Protein AF-A0A5B7BDK6-F1 (afdb_monomer)

Solvent-accessible surface area (backbone atoms only — not comparable to full-atom values): 6414 Å² total; per-residue (Å²): 102,70,48,82,47,64,43,63,42,41,56,78,65,38,54,71,70,55,52,51,53,51,37,55,53,38,38,74,73,69,69,38,48,72,58,30,26,50,53,51,52,53,49,25,52,75,62,66,48,88,59,74,77,53,61,48,49,44,81,53,76,63,84,85,63,71,80,82,62,79,84,78,76,78,83,61,89,69,65,73,85,65,79,76,68,49,75,63,57,50,51,53,51,48,53,55,61,63,66,68,76,76,128

Radius of gyration: 15.9 Å; Cα contacts (8 Å, |Δi|>4): 84; chains: 1; bounding box: 38×29×40 Å

Sequence (103 aa):
EFLIIGCDGIWDVMSSQQAVSHVRRGLRRHDDPDQCARDLVMEALRLNTFDNLTVIVVCLSSPDHREASPPRQQQQQRRLRCCSLSAEALCSLRSFLDGSGSR

Organism: Davidia involucrata (NCBI:txid16924)

Nearest PDB structures (foldseek):
  4yzh-assembly1_A  TM=9.644E-01  e=2.103E-04  Arabidopsis thaliana
  4yzg-assembly1_A  TM=9.798E-01  e=6.071E-04  Arabidopsis thaliana
  2p8e-assembly2_B  TM=9.608E-01  e=9.655E-04  Homo sapiens
  2p8e-assembly1_A  TM=9.604E-01  e=1.032E-03  Homo sapiens
  6b67-assembly3_C  TM=9.676E-01  e=1.102E-03  Homo sapiens

pLDDT: mean 81.73, std 19.96, range [40.31, 98.38]

Mean predicted aligned error: 10.75 Å

Secondary structure (DSSP, 8-state):
-EEEEE-HHHHTTS-HHHHHHHHHHHHHHH--HHHHHHHHHHHHHHTT--S---EEEEE---GGGTTSS-----S------S-PPPHHHHHHHHHHHHHTS--

Structure (mmCIF, N/CA/C/O backbone):
data_AF-A0A5B7BDK6-F1
#
_entry.id   AF-A0A5B7BDK6-F1
#
loop_
_atom_site.group_PDB
_atom_site.id
_atom_site.type_symbol
_atom_site.label_atom_id
_atom_site.label_alt_id
_atom_site.label_comp_id
_atom_site.label_asym_id
_atom_site.label_entity_id
_atom_site.label_seq_id
_atom_site.pdbx_PDB_ins_code
_atom_site.Cartn_x
_atom_site.Cartn_y
_atom_site.Cartn_z
_atom_site.occupancy
_atom_site.B_iso_or_equiv
_atom_site.auth_seq_id
_atom_site.auth_comp_id
_atom_site.auth_asym_id
_atom_site.auth_atom_id
_atom_site.pdbx_PDB_model_num
ATOM 1 N N . GLU A 1 1 ? -10.278 7.381 9.998 1.00 88.44 1 GLU A N 1
ATOM 2 C CA . GLU A 1 1 ? -8.819 7.185 9.865 1.00 88.44 1 GLU A CA 1
ATOM 3 C C . GLU A 1 1 ? -8.514 5.847 9.211 1.00 88.44 1 GLU A C 1
ATOM 5 O O . GLU A 1 1 ? -9.377 4.973 9.191 1.00 88.44 1 GLU A O 1
ATOM 10 N N . PHE A 1 2 ? -7.327 5.693 8.631 1.00 94.38 2 PHE A N 1
ATOM 11 C CA . PHE A 1 2 ? -6.902 4.446 7.998 1.00 94.38 2 PHE A CA 1
ATOM 12 C C . PHE A 1 2 ? -5.384 4.267 8.092 1.00 94.38 2 PHE A C 1
ATOM 14 O O . PHE A 1 2 ? -4.650 5.240 8.252 1.00 94.38 2 PHE A O 1
ATOM 21 N N . LEU A 1 3 ? -4.934 3.024 7.950 1.00 94.88 3 LEU A N 1
ATOM 22 C CA . LEU A 1 3 ? -3.530 2.636 7.859 1.00 94.88 3 LEU A CA 1
ATOM 23 C C . LEU A 1 3 ? -3.259 2.034 6.477 1.00 94.88 3 LEU A C 1
ATOM 25 O O . LEU A 1 3 ? -4.040 1.211 6.000 1.00 94.88 3 LEU A O 1
ATOM 29 N N . ILE A 1 4 ? -2.150 2.436 5.855 1.00 97.38 4 ILE A N 1
ATOM 30 C CA . ILE A 1 4 ? -1.627 1.825 4.629 1.00 97.38 4 ILE A CA 1
ATOM 31 C C . ILE A 1 4 ? -0.354 1.077 5.008 1.00 97.38 4 ILE A C 1
ATOM 33 O O . ILE A 1 4 ? 0.563 1.669 5.572 1.00 97.38 4 ILE A O 1
ATOM 37 N N . ILE A 1 5 ? -0.295 -0.207 4.680 1.00 97.19 5 ILE A N 1
ATOM 38 C CA . ILE A 1 5 ? 0.911 -1.026 4.778 1.00 97.19 5 ILE A CA 1
ATOM 39 C C . ILE A 1 5 ? 1.258 -1.444 3.355 1.00 97.19 5 ILE A C 1
ATOM 41 O O . ILE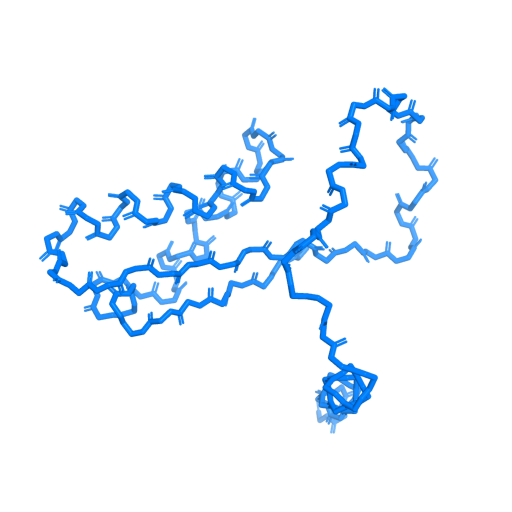 A 1 5 ? 0.396 -1.948 2.642 1.00 97.19 5 ILE A O 1
ATOM 45 N N . GLY A 1 6 ? 2.497 -1.238 2.930 1.00 96.88 6 GLY A N 1
ATOM 46 C CA . GLY A 1 6 ? 2.952 -1.648 1.605 1.00 96.88 6 GLY A CA 1
ATOM 47 C C . GLY A 1 6 ? 4.435 -1.978 1.599 1.00 96.88 6 GLY A C 1
ATOM 48 O O . GLY A 1 6 ? 5.153 -1.541 2.501 1.00 96.88 6 GLY A O 1
ATOM 49 N N . CYS A 1 7 ? 4.870 -2.754 0.607 1.00 97.81 7 CYS A N 1
ATOM 50 C CA . CYS A 1 7 ? 6.292 -2.993 0.344 1.00 97.81 7 CYS A CA 1
ATOM 51 C C . CYS A 1 7 ? 6.977 -1.757 -0.268 1.00 97.81 7 CYS A C 1
ATOM 53 O O . CYS A 1 7 ? 6.314 -0.815 -0.707 1.00 97.81 7 CYS A O 1
ATOM 55 N N . ASP A 1 8 ? 8.309 -1.784 -0.290 1.00 97.19 8 ASP A N 1
ATOM 56 C CA . ASP A 1 8 ? 9.192 -0.804 -0.940 1.00 97.19 8 ASP A CA 1
ATOM 57 C C . ASP A 1 8 ? 8.781 -0.480 -2.379 1.00 97.19 8 ASP A C 1
ATOM 59 O O . ASP A 1 8 ? 8.666 0.695 -2.704 1.00 97.19 8 ASP A O 1
ATOM 63 N N . GLY A 1 9 ? 8.381 -1.471 -3.179 1.00 97.62 9 GLY A N 1
ATOM 64 C CA . GLY A 1 9 ? 7.930 -1.255 -4.560 1.00 97.62 9 GLY A CA 1
ATOM 65 C C . GLY A 1 9 ? 6.812 -0.211 -4.748 1.00 97.62 9 GLY A C 1
ATOM 66 O O . GLY A 1 9 ? 6.673 0.354 -5.836 1.00 97.62 9 GLY A O 1
ATOM 67 N N . ILE A 1 10 ? 6.014 0.066 -3.705 1.00 98.25 10 ILE A N 1
ATOM 68 C CA . ILE A 1 10 ? 5.022 1.156 -3.677 1.00 98.25 10 ILE A CA 1
ATOM 69 C C . ILE A 1 10 ? 5.681 2.484 -3.304 1.00 98.25 10 ILE A C 1
ATOM 71 O O . ILE A 1 10 ? 5.436 3.506 -3.948 1.00 98.25 10 ILE A O 1
ATOM 75 N N . TRP A 1 11 ? 6.490 2.473 -2.248 1.00 97.81 11 TRP A N 1
ATOM 76 C CA . TRP A 1 11 ? 7.086 3.669 -1.658 1.00 97.81 11 TRP A CA 1
ATOM 77 C C . TRP A 1 11 ? 8.255 4.231 -2.474 1.00 97.81 11 TRP A C 1
ATOM 79 O O . T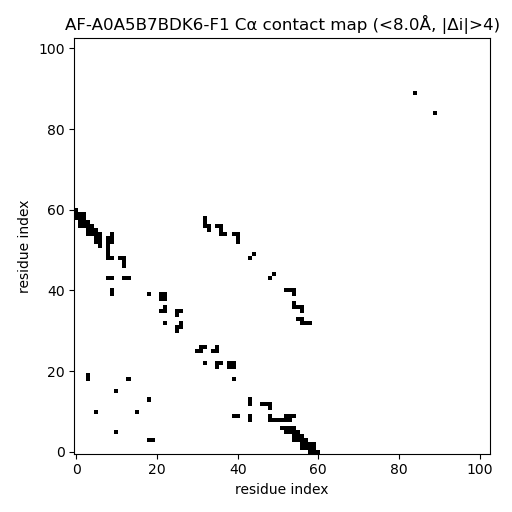RP A 1 11 ? 8.531 5.426 -2.387 1.00 97.81 11 TRP A O 1
ATOM 89 N N . ASP A 1 12 ? 8.873 3.414 -3.323 1.00 97.62 12 ASP A N 1
ATOM 90 C CA . ASP A 1 12 ? 9.929 3.818 -4.254 1.00 97.62 12 ASP A CA 1
ATOM 91 C C . ASP A 1 12 ? 9.415 4.765 -5.344 1.00 97.62 12 ASP A C 1
ATOM 93 O O . ASP A 1 12 ? 10.147 5.630 -5.826 1.00 97.62 12 ASP A O 1
ATOM 97 N N . VAL A 1 13 ? 8.140 4.627 -5.726 1.00 98.00 13 VAL A N 1
ATOM 98 C CA . VAL A 1 13 ? 7.515 5.431 -6.791 1.00 98.00 13 VAL A CA 1
ATOM 99 C C . VAL A 1 13 ? 6.467 6.412 -6.274 1.00 98.00 13 VAL A C 1
ATOM 101 O O . VAL A 1 13 ? 6.055 7.314 -7.002 1.00 98.00 13 VAL A O 1
ATOM 104 N N . MET A 1 14 ? 6.024 6.272 -5.023 1.00 97.56 14 MET A N 1
ATOM 105 C CA . MET A 1 14 ? 4.965 7.090 -4.445 1.00 97.56 14 MET A CA 1
ATOM 106 C C . MET A 1 14 ? 5.302 7.523 -3.020 1.00 97.56 14 MET A C 1
ATOM 108 O O . MET A 1 14 ? 5.522 6.706 -2.134 1.00 97.56 14 MET A O 1
ATOM 112 N N . SER A 1 15 ? 5.237 8.830 -2.759 1.00 98.38 15 SER A N 1
ATOM 113 C CA . SER A 1 15 ? 5.377 9.348 -1.396 1.00 98.38 15 SER A CA 1
ATOM 114 C C . SER A 1 15 ? 4.194 8.963 -0.502 1.00 98.38 15 SER A C 1
ATOM 116 O O . SER A 1 15 ? 3.054 8.813 -0.960 1.00 98.38 15 SER A O 1
ATOM 118 N N . SER A 1 16 ? 4.426 8.934 0.812 1.00 97.94 16 SER A N 1
ATOM 119 C CA . SER A 1 16 ? 3.380 8.675 1.811 1.00 97.94 16 SER A CA 1
ATOM 120 C C . SER A 1 16 ? 2.173 9.604 1.649 1.00 97.94 16 SER A C 1
ATOM 122 O O . SER A 1 16 ? 1.025 9.168 1.742 1.00 97.94 16 SER A O 1
ATOM 124 N N . GLN A 1 17 ? 2.410 10.880 1.333 1.00 98.25 17 GLN A N 1
ATOM 125 C CA . GLN A 1 17 ? 1.342 11.868 1.188 1.00 98.25 17 GLN A CA 1
ATOM 126 C C . GLN A 1 17 ? 0.490 11.642 -0.070 1.00 98.25 17 GLN A C 1
ATOM 128 O O . GLN A 1 17 ? -0.729 11.850 -0.038 1.00 98.25 17 GLN A O 1
ATOM 133 N N . GLN A 1 18 ? 1.109 11.191 -1.167 1.00 98.19 18 GLN A N 1
ATOM 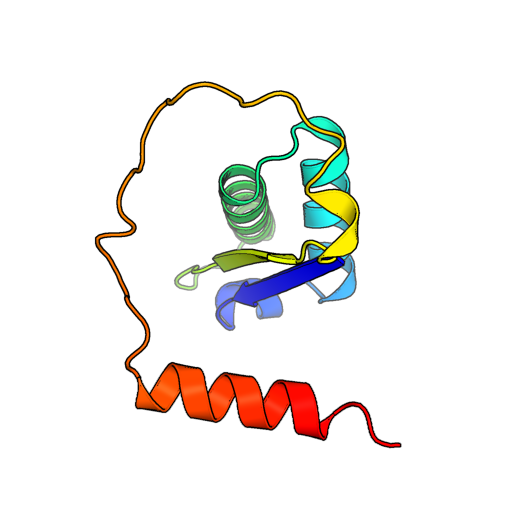134 C CA . GLN A 1 18 ? 0.391 10.775 -2.373 1.00 98.19 18 GLN A CA 1
ATOM 135 C C . GLN A 1 18 ? -0.479 9.554 -2.062 1.00 98.19 18 GLN A C 1
ATOM 137 O O . GLN A 1 18 ? -1.685 9.607 -2.303 1.00 98.19 18 GLN A O 1
ATOM 142 N N . ALA A 1 19 ? 0.074 8.521 -1.420 1.00 98.31 19 ALA A N 1
ATOM 143 C CA . ALA A 1 19 ? -0.680 7.316 -1.078 1.00 98.31 19 ALA A CA 1
ATOM 144 C C . ALA A 1 19 ? -1.889 7.620 -0.176 1.00 98.31 19 ALA A C 1
ATOM 146 O O . ALA A 1 19 ? -3.016 7.209 -0.467 1.00 98.31 19 ALA A O 1
ATOM 147 N N . VAL A 1 20 ? -1.692 8.435 0.867 1.00 98.06 20 VAL A N 1
ATOM 148 C CA . VAL A 1 20 ? -2.772 8.907 1.750 1.00 98.06 20 VAL A CA 1
ATOM 149 C C . VAL A 1 20 ? -3.840 9.663 0.961 1.00 98.06 20 VAL A C 1
ATOM 151 O O . VAL A 1 20 ? -5.035 9.445 1.164 1.00 98.06 20 VAL A O 1
ATOM 154 N N . SER A 1 21 ? -3.440 10.544 0.043 1.00 98.12 21 SER A N 1
ATOM 155 C CA . SER A 1 21 ? -4.385 11.311 -0.776 1.00 98.12 21 SER A CA 1
ATOM 156 C C . SER A 1 21 ? -5.204 10.410 -1.703 1.00 98.12 21 SER A C 1
ATOM 158 O O . SER A 1 21 ? -6.412 10.621 -1.849 1.00 98.12 21 SER A O 1
ATOM 160 N N . HIS A 1 22 ? -4.572 9.387 -2.285 1.00 97.56 22 HIS A N 1
ATOM 161 C CA . HIS A 1 22 ? -5.228 8.388 -3.125 1.00 97.56 22 HIS A CA 1
ATOM 162 C C . HIS A 1 22 ? -6.266 7.588 -2.333 1.00 97.56 22 HIS A C 1
ATOM 164 O O . HIS A 1 22 ? -7.447 7.620 -2.691 1.00 97.56 22 HIS A O 1
ATOM 170 N N . VAL A 1 23 ? -5.868 6.969 -1.217 1.00 97.62 23 VAL A N 1
ATOM 171 C CA . VAL A 1 23 ? -6.769 6.155 -0.382 1.00 97.62 23 VAL A CA 1
ATOM 172 C C . VAL A 1 23 ? -7.899 6.998 0.194 1.00 97.62 23 VAL A C 1
ATOM 174 O O . VAL A 1 23 ? -9.064 6.628 0.088 1.00 97.62 23 VAL A O 1
ATOM 177 N N . ARG A 1 24 ? -7.605 8.191 0.721 1.00 97.25 24 ARG A N 1
ATOM 178 C CA . ARG A 1 24 ? -8.644 9.071 1.273 1.00 97.25 24 ARG A CA 1
ATOM 179 C C . ARG A 1 24 ? -9.673 9.479 0.215 1.00 97.25 24 ARG A C 1
ATOM 181 O O . ARG A 1 24 ? -10.858 9.602 0.516 1.00 97.25 24 ARG A O 1
ATOM 188 N N . ARG A 1 25 ? -9.238 9.718 -1.026 1.00 97.62 25 ARG A N 1
ATOM 189 C CA . ARG A 1 25 ? -10.141 10.037 -2.139 1.00 97.62 25 ARG A CA 1
ATOM 190 C C . ARG A 1 25 ? -10.978 8.830 -2.558 1.00 97.62 25 ARG A C 1
ATOM 192 O O . ARG A 1 25 ? -12.159 9.029 -2.822 1.00 97.62 25 ARG A O 1
ATOM 199 N N . GLY A 1 26 ? -10.392 7.635 -2.615 1.00 96.81 26 GLY A N 1
ATOM 200 C CA . GLY A 1 26 ? -11.108 6.394 -2.920 1.00 96.81 26 GLY A CA 1
ATOM 201 C C . GLY A 1 26 ? -12.166 6.071 -1.865 1.00 96.81 26 GLY A C 1
ATOM 202 O O . GLY A 1 26 ? -13.349 5.991 -2.187 1.00 96.81 26 GLY A O 1
ATOM 203 N N . LEU A 1 27 ? -11.781 6.055 -0.585 1.00 94.81 27 LEU A N 1
ATOM 204 C CA . LEU A 1 27 ? -12.703 5.792 0.525 1.00 94.81 27 LEU A CA 1
ATOM 205 C C . LEU A 1 27 ? -13.893 6.762 0.536 1.00 94.81 27 LEU A C 1
ATOM 207 O O . LEU A 1 27 ? -15.027 6.332 0.695 1.00 94.81 27 LEU A O 1
ATOM 211 N N . ARG A 1 28 ? -13.686 8.058 0.260 1.00 93.94 28 ARG A N 1
ATOM 212 C CA . ARG A 1 28 ? -14.806 9.013 0.139 1.00 93.94 28 ARG A CA 1
ATOM 213 C C . ARG A 1 28 ? -15.736 8.755 -1.048 1.00 93.94 28 ARG A C 1
ATOM 215 O O . ARG A 1 28 ? -16.862 9.236 -1.032 1.00 93.94 28 ARG A O 1
ATOM 222 N N . ARG A 1 29 ? -15.255 8.096 -2.104 1.00 94.75 29 ARG A N 1
ATOM 223 C CA . ARG A 1 29 ? -16.034 7.834 -3.323 1.00 94.75 29 ARG A CA 1
ATOM 224 C C . ARG A 1 29 ? -16.824 6.537 -3.239 1.00 94.75 29 ARG A C 1
ATOM 226 O O . ARG A 1 29 ? -17.960 6.516 -3.695 1.00 94.75 29 ARG A O 1
ATOM 233 N N . HIS A 1 30 ? -16.212 5.475 -2.726 1.00 90.62 30 HIS A N 1
ATOM 234 C CA . HIS A 1 30 ? -16.775 4.126 -2.801 1.00 90.62 30 HIS A CA 1
ATOM 235 C C . HIS A 1 30 ? -16.759 3.357 -1.474 1.00 90.62 30 HIS A C 1
ATOM 237 O O . HIS A 1 30 ? -17.358 2.290 -1.422 1.00 90.62 30 HIS A O 1
ATOM 243 N N . ASP A 1 31 ? -16.121 3.882 -0.419 1.00 91.50 31 ASP A N 1
ATOM 244 C CA . ASP A 1 31 ? -16.064 3.264 0.918 1.00 91.50 31 ASP A CA 1
ATOM 245 C C . ASP A 1 31 ? -15.614 1.786 0.900 1.00 91.50 31 ASP A C 1
ATOM 247 O O . ASP A 1 31 ? -16.170 0.927 1.578 1.00 91.50 31 ASP A O 1
ATOM 251 N N . ASP A 1 32 ? -14.609 1.481 0.070 1.00 91.81 32 ASP A N 1
ATOM 252 C CA . ASP A 1 32 ? -14.084 0.122 -0.121 1.00 91.81 32 ASP A CA 1
ATOM 253 C C . ASP A 1 32 ? -12.544 0.123 -0.001 1.00 91.81 32 ASP A C 1
ATOM 255 O O . ASP A 1 32 ? -11.858 0.607 -0.910 1.00 91.81 32 ASP A O 1
ATOM 259 N N . PRO A 1 33 ? -11.973 -0.383 1.109 1.00 93.56 33 PRO A N 1
ATOM 260 C CA . PRO A 1 33 ? -10.527 -0.415 1.310 1.00 93.56 33 PRO A CA 1
ATOM 261 C C . PRO A 1 33 ? -9.799 -1.392 0.377 1.00 93.56 33 PRO A C 1
ATOM 263 O O . PRO A 1 33 ? -8.664 -1.105 -0.008 1.00 93.56 33 PRO A O 1
ATOM 266 N N . ASP A 1 34 ? -10.428 -2.502 -0.027 1.00 95.56 34 ASP A N 1
ATOM 267 C CA . ASP A 1 34 ? -9.829 -3.459 -0.964 1.00 95.56 34 ASP A CA 1
ATOM 268 C C . ASP A 1 34 ? -9.668 -2.812 -2.343 1.00 95.56 34 ASP A C 1
ATOM 270 O O . ASP A 1 34 ? -8.632 -2.962 -3.000 1.00 95.56 34 ASP A O 1
ATOM 274 N N . GLN A 1 35 ? -10.669 -2.038 -2.771 1.00 97.38 35 GLN A N 1
ATOM 275 C CA . GLN A 1 35 ? -10.566 -1.253 -3.998 1.00 97.38 35 GLN A CA 1
ATOM 276 C C . GLN A 1 35 ? -9.492 -0.161 -3.879 1.00 97.38 35 GLN A C 1
ATOM 278 O O . GLN A 1 35 ? -8.691 0.001 -4.796 1.00 97.38 35 GLN A O 1
ATOM 283 N N . CYS A 1 36 ? -9.391 0.536 -2.740 1.00 98.00 36 CYS A N 1
ATOM 284 C CA . CYS A 1 36 ? -8.317 1.513 -2.518 1.00 98.00 36 CYS A CA 1
ATOM 285 C C . CYS A 1 36 ? -6.913 0.895 -2.594 1.00 98.00 36 CYS A C 1
ATOM 287 O O . CYS A 1 36 ? -5.999 1.524 -3.129 1.00 98.00 36 CYS A O 1
ATOM 289 N N . ALA A 1 37 ? -6.728 -0.322 -2.074 1.00 98.06 37 ALA A N 1
ATOM 290 C CA . ALA A 1 37 ? -5.457 -1.034 -2.175 1.00 98.06 37 ALA A CA 1
ATOM 291 C C . ALA A 1 37 ? -5.102 -1.337 -3.640 1.00 98.06 37 ALA A C 1
ATOM 293 O O . ALA A 1 37 ? -3.973 -1.096 -4.067 1.00 98.06 37 ALA A O 1
ATOM 294 N N . ARG A 1 38 ? -6.077 -1.796 -4.436 1.00 98.25 38 ARG A N 1
ATOM 295 C CA . ARG A 1 38 ? -5.894 -2.023 -5.880 1.00 98.25 38 ARG A CA 1
ATOM 296 C C . ARG A 1 38 ? -5.550 -0.735 -6.616 1.00 98.25 38 ARG A C 1
ATOM 298 O O . ARG A 1 38 ? -4.638 -0.741 -7.434 1.00 98.25 38 ARG A O 1
ATOM 305 N N . ASP A 1 39 ? -6.227 0.365 -6.302 1.00 98.06 39 ASP A N 1
ATOM 306 C CA . ASP A 1 39 ? -5.968 1.663 -6.928 1.00 98.06 39 ASP A CA 1
ATOM 307 C C . ASP A 1 39 ? -4.539 2.160 -6.652 1.00 98.06 39 ASP A C 1
ATOM 309 O O . ASP A 1 39 ? -3.907 2.726 -7.543 1.00 98.06 39 ASP A O 1
ATOM 313 N N . LEU A 1 40 ? -4.000 1.920 -5.449 1.00 97.81 40 LEU A N 1
ATOM 314 C CA . LEU A 1 40 ? -2.598 2.222 -5.135 1.00 97.81 40 LEU A CA 1
ATOM 315 C C . LEU A 1 40 ? -1.622 1.375 -5.954 1.00 97.81 40 LEU A C 1
ATOM 317 O O . LEU A 1 40 ? -0.656 1.914 -6.490 1.00 97.81 40 LEU A O 1
ATOM 321 N N . VAL A 1 41 ? -1.883 0.071 -6.079 1.00 98.12 41 VAL A N 1
ATOM 322 C CA . VAL A 1 41 ? -1.069 -0.833 -6.908 1.00 98.12 41 VAL A CA 1
ATOM 323 C C . VAL A 1 41 ? -1.081 -0.377 -8.368 1.00 98.12 41 VAL A C 1
ATOM 325 O O . VAL A 1 41 ? -0.030 -0.270 -8.994 1.00 98.12 41 VAL A O 1
ATOM 328 N N . MET A 1 42 ? -2.258 -0.045 -8.903 1.00 98.19 42 MET A N 1
ATOM 329 C CA . MET A 1 42 ? -2.404 0.446 -10.275 1.00 98.19 42 MET A CA 1
ATOM 330 C C . MET A 1 42 ? -1.670 1.769 -10.495 1.00 98.19 42 MET A C 1
ATOM 332 O O . MET A 1 42 ? -1.058 1.964 -11.543 1.00 98.19 42 MET A O 1
ATOM 336 N N . GLU A 1 43 ? -1.700 2.668 -9.514 1.00 98.12 43 GLU A N 1
ATOM 337 C CA . GLU A 1 43 ? -0.963 3.924 -9.592 1.00 98.12 43 GLU A CA 1
ATOM 338 C C . GLU A 1 43 ? 0.555 3.697 -9.560 1.00 98.12 43 GLU A C 1
ATOM 340 O O . GLU A 1 43 ? 1.267 4.308 -10.351 1.00 98.12 43 GLU A O 1
ATOM 345 N N . ALA A 1 44 ? 1.062 2.785 -8.726 1.00 97.94 44 ALA A N 1
ATOM 346 C CA . ALA A 1 44 ? 2.488 2.450 -8.704 1.00 97.94 44 ALA A CA 1
ATOM 347 C C . ALA A 1 44 ? 2.958 1.833 -10.038 1.00 97.94 44 ALA A C 1
ATOM 349 O O . ALA A 1 44 ? 4.009 2.207 -10.560 1.00 97.94 44 ALA A O 1
ATOM 350 N N . LEU A 1 45 ? 2.141 0.966 -10.653 1.00 97.75 45 LEU A N 1
ATOM 351 C CA . LEU A 1 45 ? 2.388 0.453 -12.008 1.00 97.75 45 LEU A CA 1
ATOM 352 C C . LEU A 1 45 ? 2.386 1.573 -13.058 1.00 97.75 45 LEU A C 1
ATOM 354 O O . LEU A 1 45 ? 3.239 1.591 -13.945 1.00 97.75 45 LEU A O 1
ATOM 358 N N . ARG A 1 46 ? 1.462 2.539 -12.952 1.00 98.06 46 ARG A N 1
ATOM 359 C CA . ARG A 1 46 ? 1.405 3.719 -13.835 1.00 98.06 46 ARG A CA 1
ATOM 360 C C . ARG A 1 46 ? 2.647 4.605 -13.702 1.00 98.06 46 ARG A C 1
ATOM 362 O O . ARG A 1 46 ? 3.012 5.277 -14.661 1.00 98.06 46 ARG A O 1
ATOM 369 N N . LEU A 1 47 ? 3.277 4.605 -12.530 1.00 97.69 47 LEU A N 1
ATOM 370 C CA . LEU A 1 47 ? 4.542 5.284 -12.247 1.00 97.69 47 LEU A CA 1
ATOM 371 C C . LEU A 1 47 ? 5.770 4.428 -12.607 1.00 97.69 47 LEU A C 1
ATOM 373 O O . LEU A 1 47 ? 6.889 4.796 -12.263 1.00 97.69 47 LEU A O 1
ATOM 377 N N . ASN A 1 48 ? 5.567 3.325 -13.339 1.00 95.75 48 ASN A N 1
ATOM 378 C CA . ASN A 1 48 ? 6.610 2.460 -13.887 1.00 95.75 48 ASN A CA 1
ATOM 379 C C . ASN A 1 48 ? 7.492 1.780 -12.827 1.00 95.75 48 ASN A C 1
ATOM 381 O O . ASN A 1 48 ? 8.691 1.609 -13.040 1.00 95.75 48 ASN A O 1
ATOM 385 N N . THR A 1 49 ? 6.903 1.341 -11.712 1.00 95.19 49 THR A N 1
A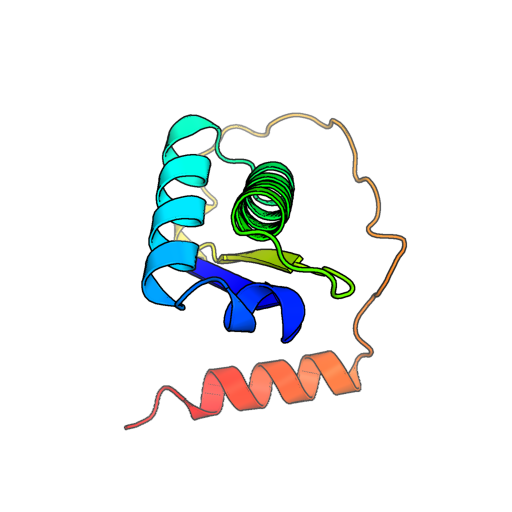TOM 386 C CA . THR A 1 49 ? 7.582 0.374 -10.836 1.00 95.19 49 THR A CA 1
ATOM 387 C C . THR A 1 49 ? 7.751 -0.974 -11.543 1.00 95.19 49 THR A C 1
ATOM 389 O O . THR A 1 49 ? 6.885 -1.406 -12.309 1.00 95.19 49 THR A O 1
ATOM 392 N N . PHE A 1 50 ? 8.870 -1.641 -11.277 1.00 94.06 50 PHE A N 1
ATOM 393 C CA . PHE A 1 50 ? 9.178 -2.983 -11.784 1.00 94.06 50 PHE A CA 1
ATOM 394 C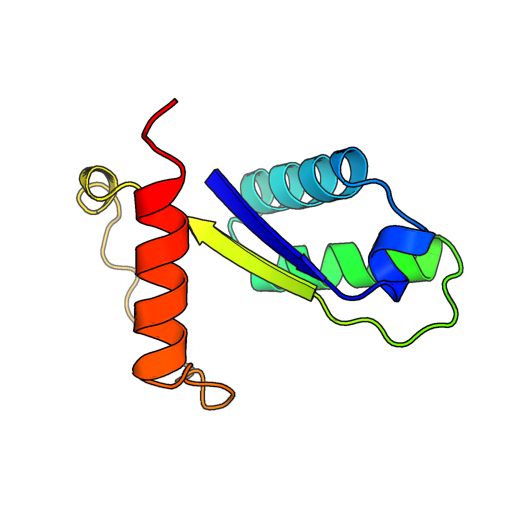 C . PHE A 1 50 ? 9.261 -4.024 -10.663 1.00 94.06 50 PHE A C 1
ATOM 396 O O . PHE A 1 50 ? 9.556 -5.190 -10.929 1.00 94.06 50 PHE A O 1
ATOM 403 N N . ASP A 1 51 ? 9.011 -3.608 -9.422 1.00 96.25 51 ASP A N 1
ATOM 404 C CA . ASP A 1 51 ? 9.083 -4.479 -8.257 1.00 96.25 51 ASP A CA 1
ATOM 405 C C . ASP A 1 51 ? 7.768 -5.244 -8.027 1.00 96.25 51 ASP A C 1
ATOM 407 O O . ASP A 1 51 ? 6.728 -4.993 -8.644 1.00 96.25 51 ASP A O 1
ATOM 411 N N . ASN A 1 52 ? 7.801 -6.206 -7.113 1.00 97.56 52 ASN A N 1
ATOM 412 C CA . ASN A 1 52 ? 6.622 -6.854 -6.574 1.00 97.56 52 ASN A CA 1
ATOM 413 C C . ASN A 1 52 ? 5.835 -5.861 -5.715 1.00 97.56 52 ASN A C 1
ATOM 415 O O . ASN A 1 52 ? 6.381 -5.172 -4.859 1.00 97.56 52 ASN A O 1
ATOM 419 N N . LEU A 1 53 ? 4.518 -5.824 -5.917 1.00 97.38 53 LEU A N 1
ATOM 420 C CA . LEU A 1 53 ? 3.638 -4.879 -5.240 1.00 97.38 53 LEU A CA 1
ATOM 421 C C . LEU A 1 53 ? 2.695 -5.602 -4.286 1.00 97.38 53 LEU A C 1
ATOM 423 O O . LEU A 1 53 ? 1.925 -6.472 -4.689 1.00 97.38 53 LEU A O 1
ATOM 427 N N . THR A 1 54 ? 2.723 -5.203 -3.017 1.00 95.88 54 THR A N 1
ATOM 428 C CA . THR A 1 54 ? 1.764 -5.619 -1.989 1.00 95.88 54 THR A CA 1
ATOM 429 C C . THR A 1 54 ? 1.295 -4.388 -1.228 1.00 95.88 54 THR A C 1
ATOM 431 O O . THR A 1 54 ? 2.116 -3.588 -0.786 1.00 95.88 54 THR A O 1
ATOM 434 N N . VAL A 1 55 ? -0.022 -4.245 -1.061 1.00 97.31 55 VAL A N 1
ATOM 435 C CA . VAL A 1 55 ? -0.655 -3.169 -0.286 1.00 97.31 55 VAL A CA 1
ATOM 436 C C . VAL A 1 55 ? -1.784 -3.750 0.558 1.00 97.31 55 VAL A C 1
ATOM 438 O O . VAL A 1 55 ? -2.587 -4.541 0.069 1.00 97.31 55 VAL A O 1
ATOM 441 N N . ILE A 1 56 ? -1.872 -3.313 1.811 1.00 96.56 56 ILE A N 1
ATOM 442 C CA . ILE A 1 56 ? -2.979 -3.569 2.731 1.00 96.56 56 ILE A CA 1
ATOM 443 C C . ILE A 1 56 ? -3.500 -2.214 3.211 1.00 96.56 56 ILE A C 1
ATOM 445 O O . ILE A 1 56 ? -2.732 -1.386 3.702 1.00 96.56 56 ILE A O 1
ATOM 449 N N . VAL A 1 57 ? -4.810 -1.997 3.094 1.00 95.75 57 VAL A N 1
ATOM 450 C CA . VAL A 1 57 ? -5.491 -0.815 3.634 1.00 95.75 57 VAL A CA 1
ATOM 451 C C . VAL A 1 57 ? -6.415 -1.257 4.761 1.00 95.75 57 VAL A C 1
ATOM 453 O O . VAL A 1 57 ? -7.275 -2.112 4.567 1.00 95.75 57 VAL A O 1
ATOM 456 N N . VAL A 1 58 ? -6.247 -0.665 5.942 1.00 91.81 58 VAL A N 1
ATOM 457 C CA . VAL A 1 58 ? -7.068 -0.952 7.125 1.00 91.81 58 VAL A CA 1
ATOM 458 C C . VAL A 1 58 ? -7.832 0.305 7.515 1.00 91.81 58 VAL A C 1
ATOM 460 O O . VAL A 1 58 ? -7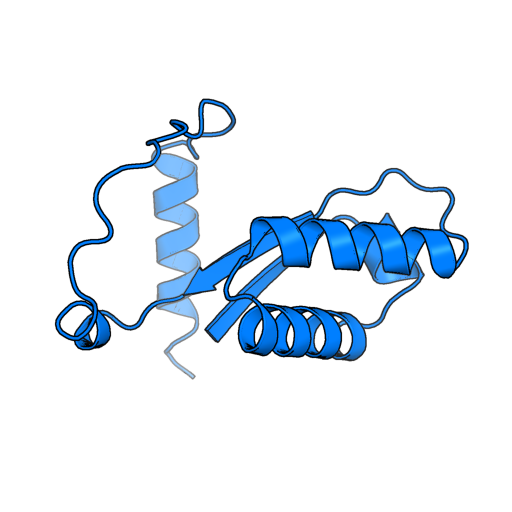.224 1.315 7.864 1.00 91.81 58 VAL A O 1
ATOM 463 N N . CYS A 1 59 ? -9.163 0.256 7.481 1.00 91.12 59 CYS A N 1
ATOM 464 C CA . CYS A 1 59 ? -10.004 1.337 7.993 1.00 91.12 59 CYS A CA 1
ATOM 465 C C . CYS A 1 59 ? -10.151 1.217 9.513 1.00 91.12 59 CYS A C 1
ATOM 467 O O . CYS A 1 59 ? -10.549 0.173 10.028 1.00 91.12 59 CYS A O 1
ATOM 469 N N . LEU A 1 60 ? -9.845 2.301 10.226 1.00 86.44 60 LEU A N 1
ATOM 470 C CA . LEU A 1 60 ? -9.985 2.387 11.676 1.00 86.44 60 LEU A CA 1
ATOM 471 C C . LEU A 1 60 ? -11.324 3.054 12.001 1.00 86.44 60 LEU A C 1
ATOM 473 O O . LEU A 1 60 ? -11.542 4.225 11.672 1.00 86.44 60 LEU A O 1
ATOM 477 N N . SER A 1 61 ? -12.221 2.307 12.640 1.00 80.44 61 SER A N 1
ATOM 478 C CA . SER A 1 61 ? -13.489 2.828 13.156 1.00 80.44 61 SER A CA 1
ATOM 479 C C . SER A 1 61 ? -13.324 3.246 14.617 1.00 80.44 61 SER A C 1
ATOM 481 O O . SER A 1 61 ? -12.808 2.466 15.417 1.00 80.44 61 SER A O 1
ATOM 483 N N . SER A 1 62 ? -13.798 4.444 14.979 1.00 65.56 62 SER A N 1
ATOM 484 C CA . SER A 1 62 ? -14.000 4.775 16.397 1.00 65.56 62 SER A CA 1
ATOM 485 C C . SER A 1 62 ? -15.079 3.846 16.974 1.00 65.56 62 SER A C 1
ATOM 487 O O . SER A 1 62 ? -16.076 3.604 16.278 1.00 65.56 62 SER A O 1
ATOM 489 N N . PRO A 1 63 ? -14.927 3.328 18.209 1.00 59.03 63 PRO A N 1
ATOM 490 C CA . PRO A 1 63 ? -15.966 2.538 18.872 1.00 59.03 63 PRO A CA 1
ATOM 491 C C . PRO A 1 63 ? -17.332 3.247 18.904 1.00 59.03 63 PRO A C 1
ATOM 493 O O . PRO A 1 63 ? -18.354 2.568 18.811 1.00 59.03 63 PRO A O 1
ATOM 496 N N . ASP A 1 64 ? -17.355 4.582 18.904 1.00 55.81 64 ASP A N 1
ATOM 497 C CA . ASP A 1 64 ? -18.580 5.391 18.982 1.00 55.81 64 ASP A CA 1
ATOM 498 C C . ASP A 1 64 ? -19.414 5.419 17.684 1.00 55.81 64 ASP A C 1
ATOM 500 O O . ASP A 1 64 ? -20.569 5.835 17.688 1.00 55.81 64 ASP A O 1
ATOM 504 N N . HIS A 1 65 ? -18.873 4.963 16.547 1.00 49.34 65 HIS A N 1
ATOM 505 C CA . HIS A 1 65 ? -19.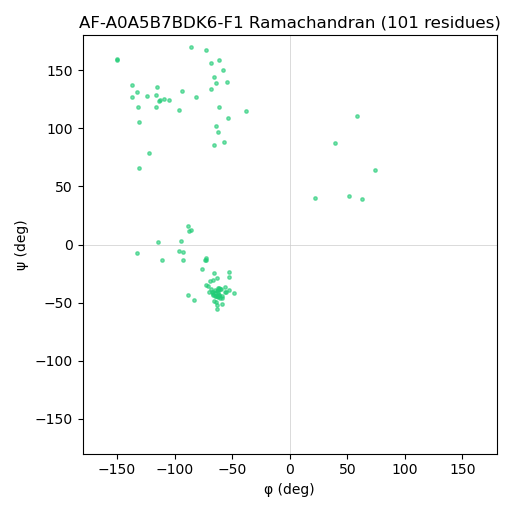565 5.024 15.248 1.00 49.34 65 HIS A CA 1
ATOM 506 C C . HIS A 1 65 ? -20.346 3.753 14.873 1.00 49.34 65 HIS A C 1
ATOM 508 O O . HIS A 1 65 ? -20.922 3.688 13.784 1.00 49.34 65 HIS A O 1
ATOM 514 N N . ARG A 1 66 ? -20.403 2.735 15.745 1.00 49.88 66 ARG A N 1
ATOM 515 C CA . ARG A 1 66 ? -21.083 1.461 15.429 1.00 49.88 66 ARG A CA 1
ATOM 516 C C . ARG A 1 66 ? -22.613 1.544 15.415 1.00 49.88 66 ARG A C 1
ATOM 518 O O . ARG A 1 66 ? -23.233 0.624 14.893 1.00 49.88 66 ARG A O 1
ATOM 525 N N . GLU A 1 67 ? -23.221 2.614 15.926 1.00 48.84 67 GLU A N 1
ATOM 526 C CA . GLU A 1 67 ? -24.685 2.688 16.077 1.00 48.84 67 GLU A CA 1
ATOM 527 C C . GLU A 1 67 ? -25.436 3.324 14.892 1.00 48.84 67 GLU A C 1
ATOM 529 O O . GLU A 1 67 ? -26.647 3.156 14.787 1.00 48.84 67 GLU A O 1
ATOM 534 N N . ALA A 1 68 ? -24.765 4.003 13.955 1.00 51.12 68 ALA A N 1
ATOM 535 C CA . ALA A 1 68 ? -25.464 4.800 12.932 1.00 51.12 68 ALA A CA 1
ATOM 536 C C . ALA A 1 68 ? -25.690 4.102 11.574 1.00 51.12 68 ALA A C 1
ATOM 538 O O . ALA A 1 68 ? -26.336 4.671 10.695 1.00 51.12 68 ALA A O 1
ATOM 539 N N . SER A 1 69 ? -25.162 2.893 11.360 1.00 47.53 69 SER A N 1
ATOM 540 C CA . SER A 1 69 ? -25.303 2.186 10.076 1.00 47.53 69 SER A CA 1
ATOM 541 C C . SER A 1 69 ? -26.326 1.052 10.197 1.00 47.53 69 SER A C 1
ATOM 543 O O . SER A 1 69 ? -26.134 0.183 11.051 1.00 47.53 69 SER A O 1
ATOM 545 N N . PRO A 1 70 ? -27.386 0.994 9.362 1.00 44.53 70 PRO A N 1
ATOM 546 C CA . PRO A 1 70 ? -28.283 -0.157 9.354 1.00 44.53 70 PRO A CA 1
ATOM 547 C C . PRO A 1 70 ? -27.476 -1.426 9.043 1.00 44.53 70 PRO A C 1
ATOM 549 O O . PRO A 1 70 ? -26.463 -1.347 8.336 1.00 44.53 70 PRO A O 1
ATOM 552 N N . PRO A 1 71 ? -27.893 -2.601 9.548 1.00 42.47 71 PRO A N 1
ATOM 553 C CA . PRO A 1 71 ? -27.169 -3.835 9.313 1.00 42.47 71 PRO A CA 1
ATOM 554 C C . PRO A 1 71 ? -27.214 -4.114 7.813 1.00 42.47 71 PRO A C 1
ATOM 556 O O . PRO A 1 71 ? -28.233 -4.562 7.287 1.00 42.47 71 PRO A O 1
ATOM 559 N N . ARG A 1 72 ? -26.115 -3.835 7.102 1.00 49.50 72 ARG A N 1
ATOM 560 C CA . ARG A 1 72 ? -25.916 -4.359 5.753 1.00 49.50 72 ARG A CA 1
ATOM 561 C C . ARG A 1 72 ? -25.867 -5.871 5.900 1.00 49.50 72 ARG A C 1
ATOM 563 O O . ARG A 1 72 ? -24.860 -6.448 6.306 1.00 49.50 72 ARG A O 1
ATOM 570 N N . GLN A 1 73 ? -27.019 -6.487 5.661 1.00 49.88 73 GLN A N 1
ATOM 571 C CA . GLN A 1 73 ? -27.190 -7.921 5.606 1.00 49.88 73 GLN A CA 1
ATOM 572 C C . GLN A 1 73 ? -26.177 -8.473 4.605 1.00 49.88 73 GLN A C 1
ATOM 574 O O . GLN A 1 73 ? -26.269 -8.242 3.407 1.00 49.88 73 GLN A O 1
ATOM 579 N N . GLN A 1 74 ? -25.176 -9.155 5.155 1.00 51.97 74 GLN A N 1
ATOM 580 C CA . GLN A 1 74 ? -24.585 -10.367 4.606 1.00 51.97 74 GLN A CA 1
ATOM 581 C C . GLN A 1 74 ? -24.416 -10.388 3.081 1.00 51.97 74 GLN A C 1
ATOM 583 O O . GLN A 1 74 ? -25.174 -11.034 2.366 1.00 51.97 74 GLN A O 1
ATOM 588 N N . GLN A 1 75 ? -23.290 -9.865 2.609 1.00 48.09 75 GLN A N 1
ATOM 589 C CA . GLN A 1 75 ? -22.579 -10.565 1.547 1.00 48.09 75 GLN A CA 1
ATOM 590 C C . GLN A 1 75 ? -21.166 -10.861 2.031 1.00 48.09 75 GLN A C 1
ATOM 592 O O . GLN A 1 75 ? -20.214 -10.160 1.729 1.00 48.09 75 GLN A O 1
ATOM 597 N N . GLN A 1 76 ? -21.109 -11.917 2.852 1.00 44.78 76 GLN A N 1
ATOM 598 C CA . GLN A 1 76 ? -19.924 -12.699 3.198 1.00 44.78 76 GLN A CA 1
ATOM 599 C C . GLN A 1 76 ? -18.811 -11.849 3.843 1.00 44.78 76 GLN A C 1
ATOM 601 O O . GLN A 1 76 ? -18.048 -11.155 3.192 1.00 44.78 76 GLN A O 1
ATOM 606 N N . GLN A 1 77 ? -18.502 -12.004 5.128 1.00 44.88 77 GLN A N 1
ATOM 607 C CA . GLN A 1 77 ? -17.860 -13.237 5.599 1.00 44.88 77 GLN A CA 1
ATOM 608 C C . GLN A 1 77 ? -17.122 -14.012 4.485 1.00 44.88 77 GLN A C 1
ATOM 610 O O . GLN A 1 77 ? -17.121 -15.241 4.461 1.00 44.88 77 GLN A O 1
ATOM 615 N N . ARG A 1 78 ? -16.4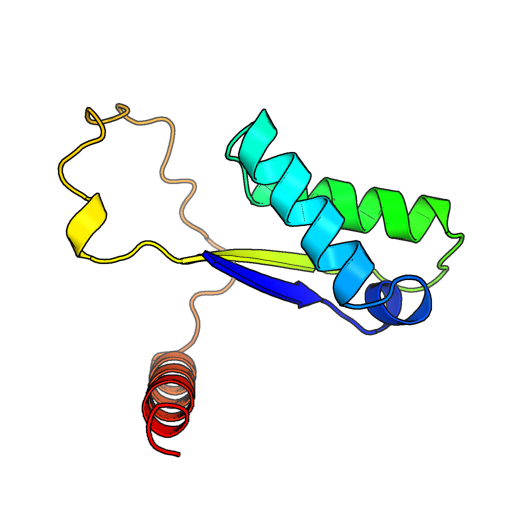16 -13.325 3.576 1.00 45.12 78 ARG A N 1
ATOM 616 C CA . ARG A 1 78 ? -15.166 -13.852 3.059 1.00 45.12 78 ARG A CA 1
ATOM 617 C C . ARG A 1 78 ? -14.286 -13.847 4.286 1.00 45.12 78 ARG A C 1
ATOM 619 O O . ARG A 1 78 ? -13.641 -12.854 4.597 1.00 45.12 78 ARG A O 1
ATOM 626 N N . ARG A 1 79 ? -14.386 -14.934 5.061 1.00 45.53 79 ARG A N 1
ATOM 627 C CA . ARG A 1 79 ? -13.397 -15.301 6.064 1.00 45.53 79 ARG A CA 1
ATOM 628 C C . ARG A 1 79 ? -12.076 -14.927 5.414 1.00 45.53 79 ARG A C 1
ATOM 630 O O . ARG A 1 79 ? -11.776 -15.477 4.352 1.00 45.53 79 ARG A O 1
ATOM 637 N N . LEU A 1 80 ? -11.368 -13.951 5.974 1.00 52.22 80 LEU A N 1
ATOM 638 C CA . LEU A 1 80 ? -9.965 -13.742 5.667 1.00 52.22 80 LEU A CA 1
ATOM 639 C C . LEU A 1 80 ? -9.312 -15.080 6.010 1.00 52.22 80 LEU A C 1
ATOM 641 O O . LEU A 1 80 ? -8.991 -15.370 7.155 1.00 52.22 80 LEU A O 1
ATOM 645 N N . ARG A 1 81 ? -9.281 -15.982 5.030 1.00 53.94 81 ARG A N 1
ATOM 646 C CA . ARG A 1 81 ? -8.688 -17.310 5.146 1.00 53.94 81 ARG A CA 1
ATOM 647 C C . ARG A 1 81 ? -7.211 -17.243 4.773 1.00 53.94 81 ARG A C 1
ATOM 649 O O . ARG A 1 81 ? -6.593 -18.268 4.532 1.00 53.94 81 ARG A O 1
ATOM 656 N N . CYS A 1 82 ? -6.658 -16.036 4.744 1.00 44.38 82 CYS A N 1
ATOM 657 C CA . CYS A 1 82 ? -5.249 -15.774 4.596 1.00 44.38 82 CYS A CA 1
ATOM 658 C C . CYS A 1 82 ? -4.873 -14.759 5.679 1.00 44.38 82 CYS A C 1
ATOM 660 O O . CYS A 1 82 ? -5.428 -13.663 5.714 1.00 44.38 82 CYS A O 1
ATOM 662 N N . CYS A 1 83 ? -3.975 -15.182 6.570 1.00 50.53 83 CYS A N 1
ATOM 663 C CA . CYS A 1 83 ? -3.286 -14.364 7.569 1.00 50.53 83 CYS A CA 1
ATOM 664 C C . CYS A 1 83 ? -4.127 -13.913 8.778 1.00 50.53 83 CYS A C 1
ATOM 666 O O . CYS A 1 83 ? -4.281 -12.721 9.034 1.00 50.53 83 CYS A O 1
ATOM 668 N N . SER A 1 84 ? -4.600 -14.859 9.603 1.00 59.22 84 SER A N 1
ATOM 669 C CA . SER A 1 84 ? -4.762 -14.533 11.025 1.00 59.22 84 SER A CA 1
ATOM 670 C C . SER A 1 84 ? -3.377 -14.181 11.564 1.00 59.22 84 SER A C 1
ATOM 672 O O . SER A 1 84 ? -2.480 -15.025 11.522 1.00 59.22 84 SER A O 1
ATOM 674 N N . LEU A 1 85 ? -3.188 -12.950 12.037 1.00 65.12 85 LEU A N 1
ATOM 675 C CA . LEU A 1 85 ? -2.031 -12.638 12.870 1.00 65.12 85 LEU A CA 1
ATOM 676 C C . LEU A 1 85 ? -2.019 -13.625 14.043 1.00 65.12 85 LEU A C 1
ATOM 678 O O . LEU A 1 85 ? -3.081 -13.967 14.574 1.00 65.12 85 LEU A O 1
ATOM 682 N N . SER A 1 86 ? -0.838 -14.112 14.420 1.00 80.50 86 SER A N 1
ATOM 683 C CA . SER A 1 86 ? -0.727 -14.958 15.606 1.00 80.50 86 SER A CA 1
ATOM 684 C C . SER A 1 86 ? -1.168 -14.171 16.847 1.00 80.50 86 SER A C 1
ATOM 686 O O . SER A 1 86 ? -1.192 -12.934 16.834 1.00 80.50 86 SER A O 1
ATOM 688 N N . ALA A 1 87 ? -1.538 -14.867 17.923 1.00 80.25 87 ALA A N 1
ATOM 689 C CA . ALA A 1 87 ? -1.915 -14.204 19.171 1.00 80.25 87 ALA A CA 1
ATOM 690 C C . ALA A 1 87 ? -0.781 -13.290 19.671 1.00 80.25 87 ALA A C 1
ATOM 692 O O . ALA A 1 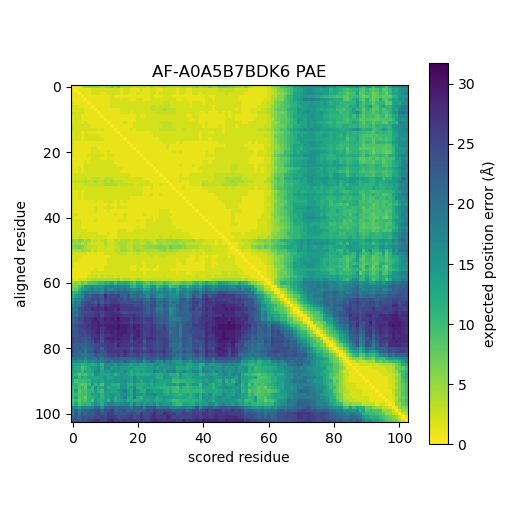87 ? -1.032 -12.181 20.135 1.00 80.25 87 ALA A O 1
ATOM 693 N N . GLU A 1 88 ? 0.466 -13.717 19.476 1.00 86.31 88 GLU A N 1
ATOM 694 C CA . GLU A 1 88 ? 1.675 -12.965 19.803 1.00 86.31 88 GLU A CA 1
ATOM 695 C C . GLU A 1 88 ? 1.794 -11.716 18.928 1.00 86.31 88 GLU A C 1
ATOM 697 O O . GLU A 1 88 ? 1.959 -10.619 19.455 1.00 86.31 88 GLU A O 1
ATOM 702 N N . ALA A 1 89 ? 1.628 -11.851 17.608 1.00 80.19 89 ALA A N 1
ATOM 703 C CA . ALA A 1 89 ? 1.678 -10.721 16.683 1.00 80.19 89 ALA A CA 1
ATOM 704 C C . ALA A 1 89 ? 0.585 -9.680 16.986 1.00 80.19 89 ALA A C 1
ATOM 706 O O . ALA A 1 89 ? 0.837 -8.477 16.925 1.00 80.19 89 ALA A O 1
ATOM 707 N N . LEU A 1 90 ? -0.614 -10.129 17.373 1.00 82.31 90 LEU A N 1
ATOM 708 C CA . LEU A 1 90 ? -1.695 -9.246 17.817 1.00 82.31 90 LEU A CA 1
ATOM 709 C C . LEU A 1 90 ? -1.367 -8.541 19.137 1.00 82.31 90 LEU A C 1
ATOM 711 O O . LEU A 1 90 ? -1.628 -7.345 19.261 1.00 82.31 90 LEU A O 1
ATOM 715 N N . CYS A 1 91 ? -0.801 -9.249 20.116 1.00 78.69 91 CYS A N 1
ATOM 716 C CA . CYS A 1 91 ? -0.384 -8.661 21.390 1.00 78.69 91 CYS A CA 1
ATOM 717 C C . CYS A 1 91 ? 0.733 -7.625 21.205 1.00 78.69 91 CYS A C 1
ATOM 719 O O . CYS A 1 91 ? 0.647 -6.529 21.760 1.00 78.69 91 CYS A O 1
ATOM 721 N N . SER A 1 92 ? 1.746 -7.928 20.388 1.00 84.12 92 SER A N 1
ATOM 722 C CA . SER A 1 92 ? 2.824 -6.990 20.062 1.00 84.12 92 SER A CA 1
ATOM 723 C C . SER A 1 92 ? 2.299 -5.746 19.354 1.00 84.12 92 SER A C 1
ATOM 725 O O . SER A 1 92 ? 2.679 -4.633 19.716 1.00 84.12 92 SER A O 1
ATOM 727 N N . LEU A 1 93 ? 1.384 -5.917 18.394 1.00 81.06 93 LEU A N 1
ATOM 728 C CA . LEU A 1 93 ? 0.774 -4.792 17.691 1.00 81.06 93 LEU A CA 1
ATOM 729 C C . LEU A 1 93 ? -0.025 -3.893 18.644 1.00 81.06 93 LEU A C 1
ATOM 731 O O . LEU A 1 93 ? 0.118 -2.676 18.583 1.00 81.06 93 LEU A O 1
ATOM 735 N N . ARG A 1 94 ? -0.820 -4.474 19.553 1.00 82.12 94 ARG A N 1
ATOM 736 C CA . ARG A 1 94 ? -1.563 -3.711 20.573 1.00 82.12 94 ARG A CA 1
ATOM 737 C C . ARG A 1 94 ? -0.630 -2.899 21.466 1.00 82.12 94 ARG A C 1
ATOM 739 O O . ARG A 1 94 ? -0.805 -1.694 21.569 1.00 82.12 94 ARG A O 1
ATOM 746 N N . SER A 1 95 ? 0.400 -3.539 22.022 1.00 85.12 95 SER A N 1
ATOM 747 C CA . SER A 1 95 ? 1.389 -2.871 22.879 1.00 85.12 95 SER A CA 1
ATOM 748 C C . SER A 1 95 ? 2.056 -1.674 22.184 1.00 85.12 95 SER A C 1
ATOM 750 O O . SER A 1 95 ? 2.219 -0.612 22.781 1.00 85.12 95 SER A O 1
ATOM 752 N N . PHE A 1 96 ? 2.384 -1.806 20.893 1.00 83.56 96 PHE A N 1
ATOM 753 C CA . PHE A 1 96 ? 2.975 -0.718 20.110 1.00 83.56 96 PHE A CA 1
ATOM 754 C C . PHE A 1 96 ? 2.010 0.460 19.887 1.00 83.56 96 PHE A C 1
ATOM 756 O O . PHE A 1 96 ? 2.403 1.624 20.001 1.00 83.56 96 PHE A O 1
ATOM 763 N N . LEU A 1 97 ? 0.745 0.163 19.582 1.00 80.62 97 LEU A N 1
ATOM 764 C CA . LEU A 1 97 ? -0.286 1.185 19.386 1.00 80.62 97 LEU A CA 1
ATOM 765 C C . LEU A 1 97 ? -0.627 1.911 20.696 1.00 80.62 97 LEU A C 1
ATOM 767 O O . LEU A 1 97 ? -0.783 3.128 20.690 1.00 80.62 97 LEU A O 1
ATOM 771 N N . ASP A 1 98 ? -0.667 1.201 21.823 1.00 82.06 98 ASP A N 1
ATOM 772 C CA . ASP A 1 98 ? -0.940 1.802 23.134 1.00 82.06 98 ASP A CA 1
ATOM 773 C C . ASP A 1 98 ? 0.259 2.632 23.642 1.00 82.06 98 ASP A C 1
ATOM 775 O O . ASP A 1 98 ? 0.089 3.692 24.245 1.00 82.06 98 ASP A O 1
ATOM 779 N N . GLY A 1 99 ? 1.491 2.205 23.339 1.00 69.44 99 GLY A N 1
ATOM 780 C CA . GLY A 1 99 ? 2.723 2.894 23.742 1.00 69.44 99 GLY A CA 1
ATOM 781 C C . GLY A 1 99 ? 3.022 4.202 22.997 1.00 69.44 99 GLY A C 1
ATOM 782 O O . GLY A 1 99 ? 3.899 4.956 23.420 1.00 69.44 99 GLY A O 1
ATOM 783 N N . SER A 1 100 ? 2.312 4.499 21.905 1.00 59.94 100 SER A N 1
ATOM 784 C CA . SER A 1 100 ? 2.485 5.733 21.118 1.00 59.94 100 SER A CA 1
ATOM 785 C C . SER A 1 100 ? 1.542 6.873 21.539 1.00 59.94 100 SER A C 1
ATOM 787 O O . SER A 1 100 ? 1.723 8.002 21.089 1.00 59.94 100 SER A O 1
ATOM 789 N N . GLY A 1 101 ? 0.599 6.621 22.457 1.00 54.12 101 GLY A N 1
ATOM 790 C CA . GLY A 1 101 ? -0.347 7.613 22.992 1.00 54.12 101 GLY A CA 1
ATOM 791 C C . GLY A 1 101 ? 0.141 8.416 24.207 1.00 54.12 101 GLY A C 1
ATOM 792 O O . GLY A 1 101 ? -0.664 9.065 24.868 1.00 54.12 101 GLY A O 1
ATOM 793 N N . SER A 1 102 ? 1.429 8.351 24.559 1.00 51.41 102 SER A N 1
ATOM 794 C CA . SER A 1 102 ? 1.996 9.044 25.729 1.00 51.41 102 SER A CA 1
ATOM 795 C C . SER A 1 102 ? 3.262 9.828 25.379 1.00 51.41 102 SER A C 1
ATOM 797 O O . SER A 1 102 ? 4.344 9.483 25.851 1.00 51.41 102 SER A O 1
ATOM 799 N N . ARG A 1 103 ? 3.139 10.873 24.551 1.00 40.31 103 ARG A N 1
ATOM 800 C CA . ARG A 1 103 ? 4.073 12.012 24.493 1.00 40.31 103 ARG A CA 1
ATOM 801 C C . ARG A 1 103 ? 3.344 13.285 24.101 1.00 40.31 103 ARG A C 1
ATOM 803 O O . ARG A 1 103 ? 2.475 13.196 23.210 1.00 40.31 103 ARG A O 1
#

Foldseek 3Di:
DKDKDKDPLLCVQDPPVRLCVQLVVVCVVPVDQVVSQVSSVVVSVVSPRPDDIDMGMGDDDDPVPPPPDDPPPDPDPPPCPDDDDPPVSVVVVVVVVVVVPPD

InterPro domains:
  IPR001932 PPM-type phosphatase-like domain [PF00481] (1-52)
  IPR001932 PPM-type phosphatase-like domain [PS51746] (1-60)
  IPR036457 PPM-type phosphatase-like domain superfamily [G3DSA:3.60.40.10] (1-89)
  IPR036457 PPM-type phosphatase-like domain superfamily [SSF81606] (1-62)